Protein AF-A0A1Q7PB09-F1 (afdb_monomer)

Structure (mmCIF, N/CA/C/O backbone):
data_AF-A0A1Q7PB09-F1
#
_entry.id   AF-A0A1Q7PB09-F1
#
loop_
_atom_site.group_PDB
_atom_site.id
_atom_site.type_symbol
_atom_site.label_atom_id
_atom_site.label_alt_id
_atom_site.label_comp_id
_atom_site.label_asym_id
_atom_site.label_entity_id
_atom_site.label_seq_id
_atom_site.pdbx_PDB_ins_code
_atom_site.Cartn_x
_atom_site.Cartn_y
_atom_site.Cartn_z
_atom_site.occupancy
_atom_site.B_iso_or_equiv
_atom_site.auth_seq_id
_atom_site.auth_comp_id
_atom_site.auth_asym_id
_atom_site.auth_atom_id
_atom_site.pdbx_PDB_model_num
ATOM 1 N N . MET A 1 1 ? 16.599 0.488 80.719 1.00 37.22 1 MET A N 1
ATOM 2 C CA . MET A 1 1 ? 15.623 -0.363 81.438 1.00 37.22 1 MET A CA 1
ATOM 3 C C . MET A 1 1 ? 14.226 0.066 81.000 1.00 37.22 1 MET A C 1
ATOM 5 O O . MET A 1 1 ? 14.005 1.255 80.828 1.00 37.22 1 MET A O 1
ATOM 9 N N . ARG A 1 2 ? 13.367 -0.898 80.653 1.00 41.41 2 ARG A N 1
ATOM 10 C CA . ARG A 1 2 ? 12.141 -0.745 79.845 1.00 41.41 2 ARG A CA 1
ATOM 11 C C . ARG A 1 2 ? 11.043 0.036 80.578 1.00 41.41 2 ARG A C 1
ATOM 13 O O . ARG A 1 2 ? 10.664 -0.373 81.668 1.00 41.41 2 ARG A O 1
ATOM 20 N N . VAL A 1 3 ? 10.459 1.046 79.933 1.00 44.16 3 VAL A N 1
ATOM 21 C CA . VAL A 1 3 ? 9.173 1.624 80.354 1.00 44.16 3 VAL A CA 1
ATOM 22 C C . VAL A 1 3 ? 8.111 1.169 79.359 1.00 44.16 3 VAL A C 1
ATOM 24 O O . VAL A 1 3 ? 8.162 1.496 78.177 1.00 44.16 3 VAL A O 1
ATOM 27 N N . ARG A 1 4 ? 7.195 0.331 79.844 1.00 51.12 4 ARG A N 1
ATOM 28 C CA . ARG A 1 4 ? 5.994 -0.119 79.142 1.00 51.12 4 ARG A CA 1
ATOM 29 C C . ARG A 1 4 ? 4.826 0.671 79.719 1.00 51.12 4 ARG A C 1
ATOM 31 O O . ARG A 1 4 ? 4.541 0.511 80.898 1.00 51.12 4 ARG A O 1
ATOM 38 N N . PHE A 1 5 ? 4.141 1.455 78.897 1.00 47.88 5 PHE A N 1
ATOM 39 C CA . PHE A 1 5 ? 2.774 1.878 79.185 1.00 47.88 5 PHE A CA 1
ATOM 40 C C . PHE A 1 5 ? 1.912 1.534 77.976 1.00 47.88 5 PHE A C 1
ATOM 42 O O . PHE A 1 5 ? 2.098 2.057 76.881 1.00 47.88 5 PHE A O 1
ATOM 49 N N . GLN A 1 6 ? 1.040 0.553 78.190 1.00 49.06 6 GLN A N 1
ATOM 50 C CA . GLN A 1 6 ? -0.004 0.140 77.269 1.00 49.06 6 GLN A CA 1
ATOM 51 C C . GLN A 1 6 ? -1.181 1.108 77.405 1.00 49.06 6 GLN A C 1
ATOM 53 O O . GLN A 1 6 ? -1.657 1.328 78.516 1.00 49.06 6 GLN A O 1
ATOM 58 N N . ILE A 1 7 ? -1.677 1.629 76.283 1.00 56.50 7 ILE A N 1
ATOM 59 C CA . ILE A 1 7 ? -3.043 2.148 76.168 1.00 56.50 7 ILE A CA 1
ATOM 60 C C . ILE A 1 7 ? -3.692 1.420 74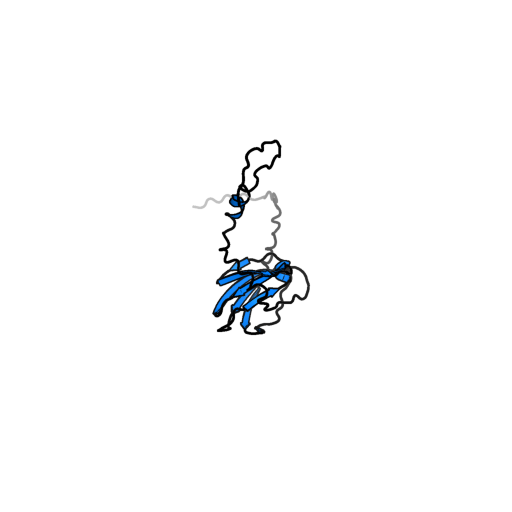.989 1.00 56.50 7 ILE A C 1
ATOM 62 O O . ILE A 1 7 ? -3.142 1.358 73.890 1.00 56.50 7 ILE A O 1
ATOM 66 N N . LEU A 1 8 ? -4.828 0.798 75.287 1.00 43.44 8 LEU A N 1
ATOM 67 C CA . LEU A 1 8 ? -5.655 -0.038 74.426 1.00 43.44 8 LEU A CA 1
ATOM 68 C C . LEU A 1 8 ? -6.755 0.812 73.761 1.00 43.44 8 LEU A C 1
ATOM 70 O O . LEU A 1 8 ? -7.472 1.498 74.479 1.00 43.44 8 LEU A O 1
ATOM 74 N N . ALA A 1 9 ? -6.913 0.626 72.438 1.00 46.38 9 ALA A N 1
ATOM 75 C CA . ALA A 1 9 ? -8.141 0.730 71.616 1.00 46.38 9 ALA A CA 1
ATOM 76 C C . ALA A 1 9 ? -8.791 2.138 71.450 1.00 46.38 9 ALA A C 1
ATOM 78 O O . ALA A 1 9 ? -8.772 2.944 72.363 1.00 46.38 9 ALA A O 1
ATOM 79 N N . VAL A 1 10 ? -9.373 2.572 70.321 1.00 48.81 10 VAL A N 1
ATOM 80 C CA . VAL A 1 10 ? -10.219 1.949 69.273 1.00 48.81 10 VAL A CA 1
ATOM 81 C C . VAL A 1 10 ? -10.115 2.804 67.974 1.00 48.81 10 VAL A C 1
ATOM 83 O O . VAL A 1 10 ? -9.876 4.008 68.074 1.00 48.81 10 VAL A O 1
ATOM 86 N N . PRO A 1 11 ? -10.287 2.230 66.762 1.00 49.75 11 PRO A N 1
ATOM 87 C CA . PRO A 1 11 ? -10.020 2.885 65.478 1.00 49.75 11 PRO A CA 1
ATOM 88 C C . PRO A 1 11 ? -11.238 3.644 64.923 1.00 49.75 11 PRO A C 1
ATOM 90 O O . PRO A 1 11 ? -12.352 3.126 64.938 1.00 49.75 11 PRO A O 1
ATOM 93 N N . VAL A 1 12 ? -1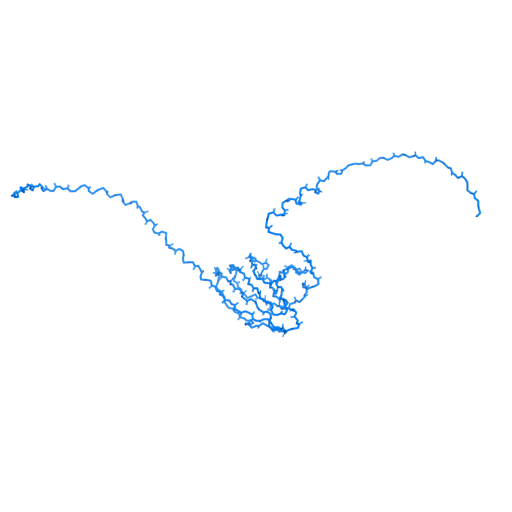1.029 4.830 64.339 1.00 47.59 12 VAL A N 1
ATOM 94 C CA . VAL A 1 12 ? -12.027 5.465 63.459 1.00 47.59 12 VAL A CA 1
ATOM 95 C C . VAL A 1 12 ? -11.625 5.195 62.016 1.00 47.59 12 VAL A C 1
ATOM 97 O O . VAL A 1 12 ? -10.783 5.868 61.427 1.00 47.59 12 VAL A O 1
ATOM 100 N N . ILE A 1 13 ? -12.233 4.144 61.475 1.00 51.84 13 ILE A N 1
ATOM 101 C CA . ILE A 1 13 ? -12.275 3.823 60.054 1.00 51.84 13 ILE A CA 1
ATOM 102 C C . ILE A 1 13 ? -13.132 4.902 59.381 1.00 51.84 13 ILE A C 1
ATOM 104 O O . ILE A 1 13 ? -14.356 4.862 59.460 1.00 51.84 13 ILE A O 1
ATOM 108 N N . ALA A 1 14 ? -12.498 5.866 58.717 1.00 49.62 14 ALA A N 1
ATOM 109 C CA . ALA A 1 14 ? -13.155 6.692 57.711 1.00 49.62 14 ALA A CA 1
ATOM 110 C C . ALA A 1 14 ? -12.729 6.168 56.339 1.00 49.62 14 ALA A C 1
ATOM 112 O O . ALA A 1 14 ? -11.678 6.515 55.801 1.00 49.62 14 ALA A O 1
ATOM 113 N N . ALA A 1 15 ? -13.548 5.253 55.825 1.00 48.38 15 ALA A N 1
ATOM 114 C CA . ALA A 1 15 ? -13.467 4.706 54.487 1.00 48.38 15 ALA A CA 1
ATOM 115 C C . ALA A 1 15 ? -13.614 5.826 53.445 1.00 48.38 15 ALA A C 1
ATOM 117 O O . ALA A 1 15 ? -14.713 6.158 53.014 1.00 48.38 15 ALA A O 1
ATOM 118 N N . LEU A 1 16 ? -12.490 6.381 53.002 1.00 46.47 16 LEU A N 1
ATOM 119 C CA . LEU A 1 16 ? -12.391 7.081 51.725 1.00 46.47 16 LEU A CA 1
ATOM 120 C C . LEU A 1 16 ? -12.062 6.043 50.651 1.00 46.47 16 LEU A C 1
ATOM 122 O O . LEU A 1 16 ? -10.973 6.006 50.084 1.00 46.47 16 LEU A O 1
ATOM 126 N N . LEU A 1 17 ? -13.043 5.174 50.396 1.00 46.06 17 LEU A N 1
ATOM 127 C CA . LEU A 1 17 ? -13.138 4.371 49.181 1.00 46.06 17 LEU A CA 1
ATOM 128 C C . LEU A 1 17 ? -13.492 5.315 48.025 1.00 46.06 17 LEU A C 1
ATOM 130 O O . LEU A 1 17 ? -14.588 5.276 47.471 1.00 46.06 17 LEU A O 1
ATOM 134 N N . PHE A 1 18 ? -12.567 6.210 47.682 1.00 55.22 18 PHE A N 1
ATOM 135 C CA . PHE A 1 18 ? -12.597 6.852 46.381 1.00 55.22 18 PHE A CA 1
ATOM 136 C C . PHE A 1 18 ? -12.324 5.759 45.360 1.00 55.22 18 PHE A C 1
ATOM 138 O O . PHE A 1 18 ? -11.248 5.161 45.345 1.00 55.22 18 PHE A O 1
ATOM 145 N N . GLY A 1 19 ? -13.355 5.460 44.572 1.00 49.28 19 GLY A N 1
ATOM 146 C CA . GLY A 1 19 ? -13.334 4.469 43.516 1.00 49.28 19 GLY A CA 1
ATOM 147 C C . GLY A 1 19 ? -12.131 4.678 42.612 1.00 49.28 19 GLY A C 1
ATOM 148 O O . GLY A 1 19 ? -12.145 5.517 41.714 1.00 49.28 19 GLY A O 1
ATOM 149 N N . VAL A 1 20 ? -11.110 3.855 42.822 1.00 52.47 20 VAL A N 1
ATOM 150 C CA . VAL A 1 20 ? -10.156 3.508 41.782 1.00 52.47 20 VAL A CA 1
ATOM 151 C C . VAL A 1 20 ? -10.953 2.643 40.817 1.00 52.47 20 VAL A C 1
ATOM 153 O O . VAL A 1 20 ? -10.954 1.417 40.897 1.00 52.47 20 VAL A O 1
ATOM 156 N N . GLY A 1 21 ? -11.723 3.294 39.944 1.00 51.75 21 GLY 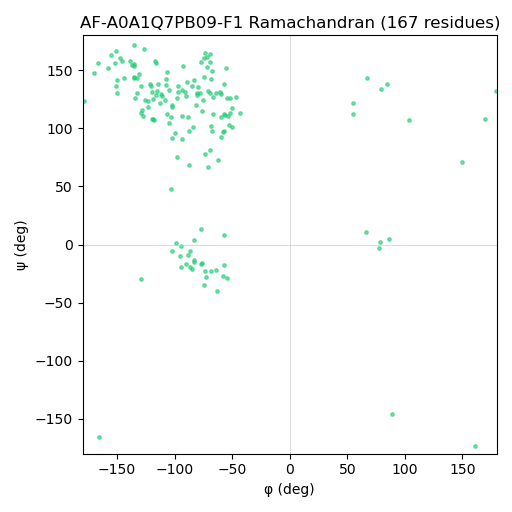A N 1
ATOM 157 C CA . GLY A 1 21 ? -12.135 2.674 38.703 1.00 51.75 21 GLY A CA 1
ATOM 158 C C . GLY A 1 21 ? -10.840 2.299 38.010 1.00 51.75 21 GLY A C 1
ATOM 159 O O . GLY A 1 21 ? -10.171 3.162 37.447 1.00 51.75 21 GLY A O 1
ATOM 160 N N . ALA A 1 22 ? -10.435 1.037 38.145 1.00 57.25 22 ALA A N 1
ATOM 161 C CA . ALA A 1 22 ? -9.390 0.467 37.330 1.00 57.25 22 ALA A CA 1
ATOM 162 C C . ALA A 1 22 ? -9.879 0.631 35.893 1.00 57.25 22 ALA A C 1
ATOM 164 O O . ALA A 1 22 ? -10.712 -0.140 35.417 1.00 57.25 22 ALA A O 1
ATOM 165 N N . ALA A 1 23 ? -9.421 1.696 35.232 1.00 60.03 23 ALA A N 1
ATOM 166 C CA . ALA A 1 23 ? -9.440 1.775 33.793 1.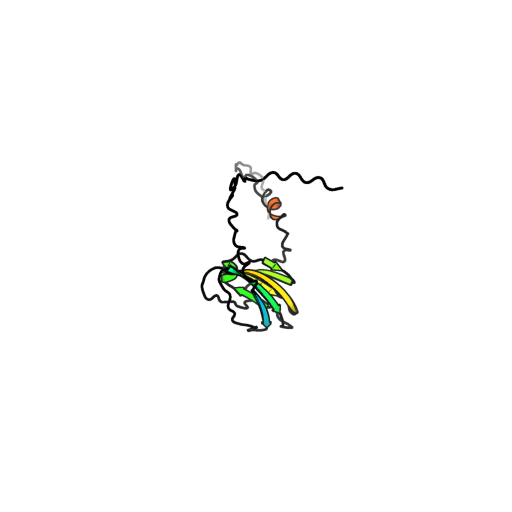00 60.03 23 ALA A CA 1
ATOM 167 C C . ALA A 1 23 ? -8.735 0.499 33.351 1.00 60.03 23 ALA A C 1
ATOM 169 O O . ALA A 1 23 ? -7.526 0.348 33.534 1.00 60.03 23 ALA A O 1
ATOM 170 N N . SER A 1 24 ? -9.529 -0.477 32.909 1.00 58.78 24 SER A N 1
ATOM 171 C CA . SER A 1 24 ? -8.991 -1.698 32.338 1.00 58.78 24 SER A CA 1
ATOM 172 C C . SER A 1 24 ? -8.016 -1.238 31.263 1.00 58.78 24 SER A C 1
ATOM 174 O O . SER A 1 24 ? -8.415 -0.393 30.453 1.00 58.78 24 SER A O 1
ATOM 176 N N . PRO A 1 25 ? -6.745 -1.680 31.275 1.00 54.34 25 PRO A N 1
ATOM 177 C CA . PRO A 1 25 ? -5.831 -1.303 30.217 1.00 54.34 25 PRO A CA 1
ATOM 178 C C . PRO A 1 25 ? -6.494 -1.761 28.926 1.00 54.34 25 PRO A C 1
ATOM 180 O O . PRO A 1 25 ? -6.706 -2.958 28.729 1.00 54.34 25 PRO A O 1
ATOM 183 N N . ALA A 1 26 ? -6.912 -0.799 28.099 1.00 62.50 26 ALA A N 1
ATOM 184 C CA . ALA A 1 26 ? -7.396 -1.090 26.768 1.00 62.50 26 ALA A CA 1
ATOM 185 C C . ALA A 1 26 ? -6.300 -1.937 26.132 1.00 62.50 26 ALA A C 1
ATOM 187 O O . ALA A 1 26 ? -5.165 -1.473 26.000 1.00 62.50 26 ALA A O 1
ATOM 188 N N . THR A 1 27 ? -6.598 -3.208 25.863 1.00 55.72 27 THR A N 1
ATOM 189 C CA . THR A 1 27 ? -5.653 -4.107 25.214 1.00 55.72 27 THR A CA 1
ATOM 190 C C . THR A 1 27 ? -5.218 -3.398 23.945 1.00 55.72 27 THR A C 1
ATOM 192 O O . THR A 1 27 ? -6.043 -3.167 23.060 1.00 55.72 27 THR A O 1
ATOM 195 N N . ALA A 1 28 ? -3.959 -2.963 23.897 1.00 57.28 28 ALA A N 1
ATOM 196 C CA . ALA A 1 28 ? -3.414 -2.337 22.709 1.00 57.28 28 ALA A CA 1
ATOM 197 C C . ALA A 1 28 ? -3.610 -3.345 21.575 1.00 57.28 28 ALA A C 1
ATOM 199 O O . ALA A 1 28 ? -3.055 -4.447 21.631 1.00 57.28 28 ALA A O 1
ATOM 200 N N . LYS A 1 29 ? -4.491 -3.019 20.618 1.00 68.44 29 LYS A N 1
ATOM 201 C CA . LYS A 1 29 ? -4.807 -3.923 19.511 1.00 68.44 29 LYS A CA 1
ATOM 202 C C . LYS A 1 29 ? -3.500 -4.299 18.821 1.00 68.44 29 LYS A C 1
ATOM 204 O O . LYS A 1 29 ? -2.684 -3.436 18.499 1.00 68.44 29 LYS A O 1
ATOM 209 N N . THR A 1 30 ? -3.273 -5.603 18.703 1.00 76.56 30 THR A N 1
ATOM 210 C CA . THR A 1 30 ? -1.992 -6.174 18.293 1.00 76.56 30 THR A CA 1
ATOM 211 C C . THR A 1 30 ? -1.615 -5.682 16.901 1.00 76.56 30 THR A C 1
ATOM 213 O O . THR A 1 30 ? -2.422 -5.754 15.976 1.00 76.56 30 THR A O 1
ATOM 216 N N . ALA A 1 31 ? -0.378 -5.206 16.740 1.00 87.75 31 ALA A N 1
ATOM 217 C CA . ALA A 1 31 ? 0.142 -4.869 15.424 1.00 87.75 31 ALA A CA 1
ATOM 218 C C . ALA A 1 31 ? 0.297 -6.145 14.576 1.00 87.75 31 ALA A C 1
ATOM 220 O O . ALA A 1 31 ? 0.927 -7.115 15.003 1.00 87.75 31 ALA A O 1
ATOM 221 N N . ARG A 1 32 ? -0.282 -6.155 13.376 1.00 94.38 32 ARG A N 1
ATOM 222 C CA . ARG A 1 32 ? -0.201 -7.245 12.399 1.00 94.38 32 ARG A CA 1
ATOM 223 C C . ARG A 1 32 ? 0.760 -6.836 11.292 1.00 94.38 32 ARG A C 1
ATOM 225 O O . ARG A 1 32 ? 0.410 -6.023 10.442 1.00 94.38 32 ARG A O 1
ATOM 232 N N . VAL A 1 33 ? 1.964 -7.398 11.313 1.00 96.94 33 V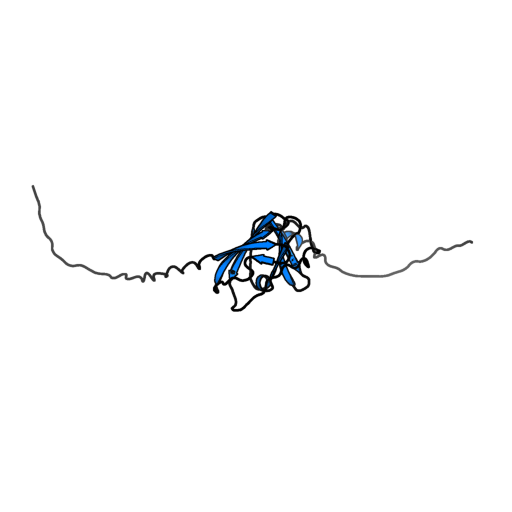AL A N 1
ATOM 233 C CA . VAL A 1 33 ? 2.969 -7.185 10.264 1.00 96.94 33 VAL A CA 1
ATOM 234 C C . VAL A 1 33 ? 2.794 -8.248 9.183 1.00 96.94 33 VAL A C 1
ATOM 236 O O . VAL A 1 33 ? 2.732 -9.437 9.494 1.00 96.94 33 VAL A O 1
ATOM 239 N N . ILE A 1 34 ? 2.678 -7.823 7.927 1.00 96.38 34 ILE A N 1
ATOM 240 C CA . ILE A 1 34 ? 2.455 -8.699 6.774 1.00 96.38 34 ILE A CA 1
ATOM 241 C C . ILE A 1 34 ? 3.491 -8.364 5.707 1.00 96.38 34 ILE A C 1
ATOM 243 O O . ILE A 1 34 ? 3.469 -7.283 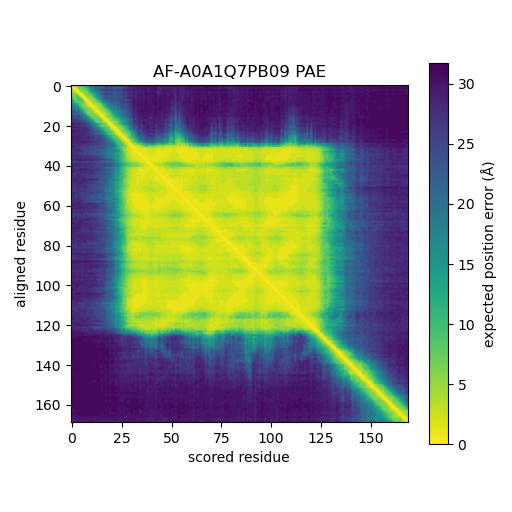5.123 1.00 96.38 34 ILE A O 1
ATOM 247 N N . ASN A 1 35 ? 4.386 -9.305 5.439 1.00 98.12 35 ASN A N 1
ATOM 248 C CA . ASN A 1 35 ? 5.404 -9.189 4.404 1.00 98.12 35 ASN A CA 1
ATOM 249 C C . ASN A 1 35 ? 4.792 -9.528 3.047 1.00 98.12 35 ASN A C 1
ATOM 251 O O . ASN A 1 35 ? 4.303 -10.639 2.865 1.00 98.12 35 ASN A O 1
ATOM 255 N N . ILE A 1 36 ? 4.825 -8.580 2.111 1.00 97.38 36 ILE A N 1
ATOM 256 C CA . ILE A 1 36 ? 4.297 -8.733 0.757 1.00 97.38 36 ILE A CA 1
ATOM 257 C C . ILE A 1 36 ? 5.436 -8.557 -0.244 1.00 97.38 36 ILE A C 1
ATOM 259 O O . ILE A 1 36 ? 5.902 -7.445 -0.501 1.00 97.38 36 ILE A O 1
ATOM 263 N N . ALA A 1 37 ? 5.845 -9.661 -0.858 1.00 97.19 37 ALA A N 1
ATOM 264 C CA . ALA A 1 37 ? 6.725 -9.649 -2.012 1.00 97.19 37 ALA A CA 1
ATOM 265 C C . ALA A 1 37 ? 5.915 -9.341 -3.279 1.00 97.19 37 ALA A C 1
ATOM 267 O O . ALA A 1 37 ? 4.906 -9.986 -3.574 1.00 97.19 37 ALA A O 1
ATOM 268 N N . MET A 1 38 ? 6.372 -8.355 -4.043 1.00 95.31 38 MET A N 1
ATOM 269 C CA . MET A 1 38 ? 5.790 -7.941 -5.313 1.00 95.31 38 MET A CA 1
ATOM 270 C C . MET A 1 38 ? 6.717 -8.366 -6.445 1.00 95.31 38 MET A C 1
ATOM 272 O O . MET A 1 38 ? 7.896 -8.015 -6.472 1.00 95.31 38 MET A O 1
ATOM 276 N N . SER A 1 39 ? 6.171 -9.116 -7.390 1.00 91.44 39 SER A N 1
ATOM 277 C CA . SER A 1 39 ? 6.869 -9.560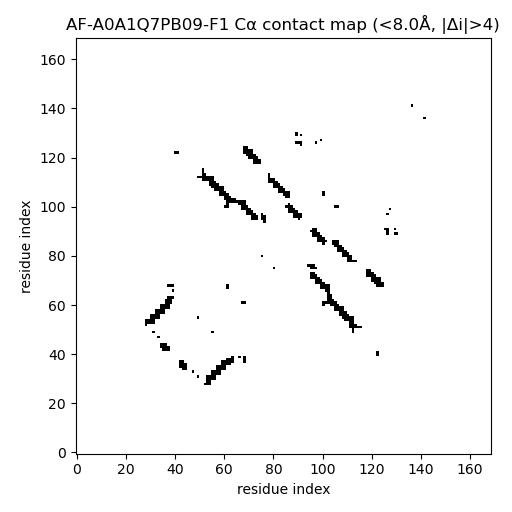 -8.593 1.00 91.44 39 SER A CA 1
ATOM 278 C C . SER A 1 39 ? 5.963 -9.377 -9.803 1.00 91.44 39 SER A C 1
ATOM 280 O O . SER A 1 39 ? 4.775 -9.071 -9.670 1.00 91.44 39 SER A O 1
ATOM 282 N N . SER A 1 40 ? 6.506 -9.580 -11.002 1.00 84.81 40 SER A N 1
ATOM 283 C CA . SER A 1 40 ? 5.702 -9.553 -12.221 1.00 84.81 40 SER A CA 1
ATOM 284 C C . SER A 1 40 ? 4.462 -10.437 -12.111 1.00 84.81 40 SER A C 1
ATOM 286 O O . SER A 1 40 ? 4.568 -11.654 -11.982 1.00 84.81 40 SER A O 1
ATOM 288 N N . TYR A 1 41 ? 3.297 -9.789 -12.201 1.00 81.38 41 TYR A N 1
ATOM 289 C CA . TYR A 1 41 ? 1.968 -10.406 -12.208 1.00 81.38 41 TYR A CA 1
ATOM 290 C C . TYR A 1 41 ? 1.544 -11.100 -10.901 1.00 81.38 41 TYR A C 1
ATOM 292 O O . TYR A 1 41 ? 0.526 -11.791 -10.899 1.00 81.38 41 TYR A O 1
ATOM 300 N N . LYS A 1 42 ? 2.276 -10.932 -9.787 1.00 88.50 42 LYS A N 1
ATOM 301 C CA . LYS A 1 42 ? 1.999 -11.667 -8.541 1.00 88.50 42 LYS A CA 1
ATOM 302 C C . LYS A 1 42 ? 2.379 -10.892 -7.277 1.00 88.50 42 LYS A C 1
ATOM 304 O O . LYS A 1 42 ? 3.448 -10.285 -7.205 1.00 88.50 42 LYS A O 1
ATOM 309 N N . PHE A 1 43 ? 1.538 -11.037 -6.253 1.00 93.44 43 PHE A N 1
ATOM 310 C CA . PHE A 1 43 ? 1.854 -10.735 -4.856 1.00 93.44 43 PHE A CA 1
ATOM 311 C C . PHE A 1 43 ? 2.002 -12.026 -4.053 1.00 93.44 43 PHE A C 1
ATOM 313 O O . PHE A 1 43 ? 1.236 -12.968 -4.259 1.00 93.44 43 PHE A O 1
ATOM 320 N N . GLU A 1 44 ? 2.948 -12.056 -3.120 1.00 95.06 44 GLU A N 1
ATOM 321 C CA . GLU A 1 44 ? 3.077 -13.125 -2.131 1.00 95.06 44 GLU A CA 1
ATOM 322 C C . GLU A 1 44 ? 3.166 -12.544 -0.715 1.00 95.06 44 GLU A C 1
ATOM 324 O O . GLU A 1 44 ? 4.142 -11.857 -0.421 1.00 95.06 44 GLU A O 1
ATOM 329 N N . PRO A 1 45 ? 2.180 -12.816 0.160 1.00 95.31 45 PRO A N 1
ATOM 330 C CA . PRO A 1 45 ? 0.942 -13.542 -0.124 1.00 95.31 45 PRO A CA 1
ATOM 331 C C . PRO A 1 45 ? -0.006 -12.733 -1.030 1.00 95.31 45 PRO A C 1
ATOM 333 O O . PRO A 1 45 ? 0.037 -11.504 -1.069 1.00 95.31 45 PRO A O 1
ATOM 336 N N . ASN A 1 46 ? -0.902 -13.426 -1.735 1.00 89.81 46 ASN A N 1
ATOM 337 C CA . ASN A 1 46 ? -1.999 -12.812 -2.498 1.00 89.81 46 ASN A CA 1
ATOM 338 C C . ASN A 1 46 ? -3.317 -12.733 -1.702 1.00 89.81 46 ASN A C 1
ATOM 340 O O . ASN A 1 46 ? -4.310 -12.220 -2.210 1.00 89.81 46 ASN A O 1
ATOM 344 N N . LEU A 1 47 ? -3.325 -13.236 -0.464 1.00 90.69 47 LEU A N 1
ATOM 345 C CA . LEU A 1 47 ? -4.442 -13.189 0.474 1.00 90.69 47 LEU A CA 1
ATOM 346 C C . LEU A 1 47 ? -3.904 -13.175 1.907 1.00 90.69 47 LEU A C 1
ATOM 348 O O . LEU A 1 47 ? -3.019 -13.954 2.256 1.00 90.69 47 LEU A O 1
ATOM 352 N N . PHE A 1 48 ? -4.469 -12.322 2.752 1.00 93.62 48 PHE A N 1
ATOM 353 C CA . PHE A 1 48 ? -4.192 -12.297 4.184 1.00 93.62 48 PHE A CA 1
ATOM 354 C C . PHE A 1 48 ? -5.442 -11.865 4.952 1.00 93.62 48 PHE A C 1
ATOM 356 O O . PHE A 1 48 ? -6.351 -11.256 4.388 1.00 93.62 48 PHE A O 1
ATOM 363 N N . PHE A 1 49 ? -5.476 -12.174 6.248 1.00 92.75 49 PHE A N 1
ATOM 364 C CA . PHE A 1 49 ? -6.602 -11.872 7.129 1.00 92.75 49 PHE A CA 1
ATOM 365 C C . PHE A 1 49 ? -6.154 -10.979 8.285 1.00 92.75 49 PHE A C 1
ATOM 367 O O . PHE A 1 49 ? -5.117 -11.220 8.910 1.00 92.75 49 PHE A O 1
ATOM 374 N N . VAL A 1 50 ? -6.966 -9.967 8.576 1.00 92.44 50 VAL A N 1
ATOM 375 C CA . VAL A 1 50 ? -6.804 -9.039 9.701 1.00 92.44 50 VAL A CA 1
ATOM 376 C C . VAL A 1 50 ? -8.155 -8.850 10.381 1.00 92.44 50 VAL A C 1
ATOM 378 O O . VAL A 1 50 ? -9.195 -9.012 9.738 1.00 92.44 50 VAL A O 1
ATOM 381 N N . ASN A 1 51 ? -8.152 -8.524 11.670 1.00 91.88 51 ASN A N 1
ATOM 382 C CA . ASN A 1 51 ? -9.375 -8.207 12.394 1.00 91.88 51 ASN A CA 1
ATOM 383 C C . ASN A 1 51 ? -9.637 -6.705 12.363 1.00 91.88 51 ASN A C 1
ATOM 385 O O . ASN A 1 51 ? -8.722 -5.886 12.285 1.00 91.88 51 ASN A O 1
ATOM 389 N N . GLU A 1 52 ? -10.907 -6.330 12.474 1.00 91.94 52 GLU A N 1
ATOM 390 C CA . GLU A 1 52 ? -11.280 -4.926 12.568 1.00 91.94 52 GLU A CA 1
ATOM 391 C C . GLU A 1 52 ? -10.635 -4.253 13.796 1.00 91.94 52 GLU A C 1
ATOM 393 O O . GLU A 1 52 ? -10.709 -4.710 14.941 1.00 91.94 52 GLU A O 1
ATOM 398 N N . GLY A 1 53 ? -10.006 -3.115 13.532 1.00 91.94 53 GLY A N 1
ATOM 399 C CA . GLY A 1 53 ? -9.214 -2.278 14.420 1.00 91.94 53 GLY A CA 1
ATOM 400 C C . GLY A 1 53 ? -7.791 -2.756 14.694 1.00 91.94 53 GLY A C 1
ATOM 401 O O . GLY A 1 53 ? -7.109 -2.091 15.469 1.00 91.94 53 GLY A O 1
ATOM 402 N N . ASP A 1 54 ? -7.330 -3.858 14.100 1.00 93.25 54 ASP A N 1
ATOM 403 C CA . ASP A 1 54 ? -5.905 -4.196 14.141 1.00 93.25 54 ASP A CA 1
ATOM 404 C C . ASP A 1 54 ? -5.086 -3.042 13.548 1.00 93.25 54 ASP A C 1
ATOM 406 O O . ASP A 1 54 ? -5.450 -2.479 12.512 1.00 93.25 54 ASP A O 1
ATOM 410 N N . THR A 1 55 ? -3.957 -2.705 14.170 1.00 95.69 55 THR A N 1
ATOM 411 C CA . THR A 1 55 ? -2.943 -1.889 13.495 1.00 95.69 55 THR A CA 1
ATOM 412 C C . THR A 1 55 ? -2.221 -2.797 12.511 1.00 95.69 55 THR A C 1
ATOM 414 O O . THR A 1 55 ? -1.556 -3.743 12.918 1.00 95.69 55 THR A O 1
ATOM 417 N N . VAL A 1 56 ? -2.348 -2.542 11.218 1.00 96.19 56 VAL A N 1
ATOM 418 C CA . VAL A 1 56 ? -1.760 -3.357 10.156 1.00 96.19 56 VAL A CA 1
ATOM 419 C C . VAL A 1 56 ? -0.551 -2.639 9.576 1.00 96.19 56 VAL A C 1
ATOM 421 O O . VAL A 1 56 ? -0.634 -1.457 9.248 1.00 96.19 56 VAL A O 1
ATOM 424 N N . VAL A 1 57 ? 0.553 -3.370 9.423 1.00 97.56 57 VAL A N 1
ATOM 425 C CA . VAL A 1 57 ? 1.778 -2.918 8.757 1.00 97.56 57 VAL A CA 1
ATOM 426 C C . VAL A 1 57 ? 2.048 -3.844 7.577 1.00 97.56 57 VAL A C 1
ATOM 428 O O . VAL A 1 57 ? 2.433 -4.998 7.760 1.00 97.56 57 VAL A O 1
ATOM 431 N N . LEU A 1 58 ? 1.842 -3.355 6.357 1.00 97.81 58 LEU A N 1
ATOM 432 C CA . LEU A 1 58 ? 2.200 -4.081 5.140 1.00 97.81 58 LEU A CA 1
ATOM 433 C C . LEU A 1 58 ? 3.641 -3.742 4.772 1.00 97.81 58 LEU A C 1
ATOM 435 O O . LEU A 1 58 ? 3.915 -2.620 4.352 1.00 97.81 58 LEU A O 1
ATOM 439 N N . GLN A 1 59 ? 4.549 -4.701 4.914 1.00 98.38 59 GLN A N 1
ATOM 440 C CA . GLN A 1 59 ? 5.940 -4.571 4.491 1.00 98.38 59 GLN A CA 1
ATOM 441 C C . GLN A 1 59 ? 6.055 -4.992 3.031 1.00 98.38 59 GLN A C 1
ATOM 443 O O . GLN A 1 59 ? 6.122 -6.179 2.719 1.00 98.38 59 GLN A O 1
ATOM 448 N N . LEU A 1 60 ? 6.042 -4.012 2.137 1.00 98.12 60 LEU A N 1
ATOM 449 C CA . LEU A 1 60 ? 6.137 -4.218 0.702 1.00 98.12 60 LEU A CA 1
ATOM 450 C C . LEU A 1 60 ? 7.601 -4.321 0.274 1.00 98.12 60 LEU A C 1
ATOM 452 O O . LEU A 1 60 ? 8.429 -3.493 0.657 1.00 98.12 60 LEU A O 1
ATOM 456 N N . GLU A 1 61 ? 7.902 -5.280 -0.594 1.00 98.06 61 GLU A N 1
ATOM 457 C CA . GLU A 1 61 ? 9.199 -5.406 -1.255 1.00 98.06 61 GLU A CA 1
ATOM 458 C C . GLU A 1 61 ? 9.004 -5.686 -2.740 1.00 98.06 61 GLU A C 1
ATOM 460 O O . GLU A 1 61 ? 8.325 -6.640 -3.114 1.00 98.06 61 GLU A O 1
ATOM 465 N N . ASN A 1 62 ? 9.619 -4.878 -3.603 1.00 97.00 62 ASN A N 1
ATOM 466 C CA . ASN A 1 62 ? 9.696 -5.204 -5.020 1.00 97.00 62 ASN A CA 1
ATOM 467 C C . ASN A 1 62 ? 10.887 -6.137 -5.277 1.00 97.00 62 ASN A C 1
ATOM 469 O O . ASN A 1 62 ? 12.029 -5.687 -5.371 1.00 97.00 62 ASN A O 1
ATOM 473 N N . ILE A 1 63 ? 10.604 -7.434 -5.419 1.00 96.81 63 ILE A N 1
ATOM 474 C CA . ILE A 1 63 ? 11.611 -8.464 -5.714 1.00 96.81 63 ILE A CA 1
ATOM 475 C C . ILE A 1 63 ? 11.882 -8.622 -7.220 1.00 96.81 63 ILE A C 1
ATOM 477 O O . ILE A 1 63 ? 12.761 -9.389 -7.620 1.00 96.81 63 ILE A O 1
ATOM 481 N N . ASP A 1 64 ? 11.131 -7.921 -8.073 1.00 93.69 64 ASP A N 1
ATOM 482 C CA . ASP A 1 64 ? 11.401 -7.860 -9.504 1.00 93.69 64 ASP A CA 1
ATOM 483 C C . ASP A 1 64 ? 12.663 -7.031 -9.766 1.00 93.69 64 ASP A C 1
ATOM 485 O O . ASP A 1 64 ? 12.828 -5.929 -9.246 1.00 93.69 64 ASP A O 1
ATOM 489 N N . LYS A 1 65 ? 13.571 -7.560 -10.590 1.00 94.69 65 LYS A N 1
ATOM 490 C CA . LYS A 1 65 ? 14.865 -6.922 -10.871 1.00 94.69 65 LYS A CA 1
ATOM 491 C C . LYS A 1 65 ? 14.791 -5.841 -11.946 1.00 94.69 65 LYS A C 1
ATOM 493 O O . LYS A 1 65 ? 15.770 -5.130 -12.144 1.00 94.69 65 LYS A O 1
ATOM 498 N N . GLN A 1 66 ? 13.689 -5.765 -12.689 1.00 92.44 66 GLN A N 1
ATOM 499 C CA . GLN A 1 66 ? 13.609 -4.951 -13.903 1.00 92.44 66 GLN A CA 1
ATOM 500 C C . GLN A 1 66 ? 12.403 -4.025 -13.931 1.00 92.44 66 GLN A C 1
ATOM 502 O O . GLN A 1 66 ? 12.469 -2.976 -14.567 1.00 92.44 66 GLN A O 1
ATOM 507 N N . ARG A 1 67 ? 11.293 -4.407 -13.293 1.00 90.50 67 ARG A N 1
ATOM 508 C CA . ARG A 1 67 ? 10.030 -3.679 -13.418 1.00 90.50 67 ARG A CA 1
ATOM 509 C C . ARG A 1 67 ? 9.592 -3.043 -12.101 1.00 90.50 67 ARG A C 1
ATOM 511 O O . ARG A 1 67 ? 9.667 -3.694 -11.058 1.00 90.50 67 ARG A O 1
ATOM 518 N N . PRO A 1 68 ? 9.091 -1.796 -12.133 1.00 92.44 68 PRO A N 1
ATOM 519 C CA . PRO A 1 68 ? 8.393 -1.243 -10.990 1.00 92.44 68 PRO A CA 1
ATOM 520 C C . PRO A 1 68 ? 7.069 -1.976 -10.777 1.00 92.44 68 PRO A C 1
ATOM 522 O O . PRO A 1 68 ? 6.416 -2.385 -11.738 1.00 92.44 68 PRO A O 1
ATOM 525 N N . HIS A 1 69 ? 6.644 -2.060 -9.520 1.00 92.81 69 HIS A N 1
ATOM 526 C CA . HIS A 1 69 ? 5.347 -2.615 -9.134 1.00 92.81 69 HIS A CA 1
ATOM 527 C C . HIS A 1 69 ? 4.634 -1.662 -8.185 1.00 92.81 69 HIS A C 1
ATOM 529 O O . HIS A 1 69 ? 5.269 -0.951 -7.405 1.00 92.81 69 HIS A O 1
ATOM 535 N N . ALA A 1 70 ? 3.309 -1.622 -8.278 1.00 91.94 70 ALA A N 1
ATOM 536 C CA . ALA A 1 70 ? 2.474 -0.775 -7.440 1.00 91.94 70 ALA A CA 1
ATOM 537 C C . ALA A 1 70 ? 1.480 -1.615 -6.644 1.00 91.94 70 ALA A C 1
ATOM 539 O O . ALA A 1 70 ? 0.862 -2.524 -7.183 1.00 91.94 70 ALA A O 1
ATOM 540 N N . PHE A 1 71 ? 1.284 -1.274 -5.379 1.00 93.50 71 PHE A N 1
ATOM 541 C CA . PHE A 1 71 ? 0.196 -1.786 -4.565 1.00 93.50 71 PHE A CA 1
ATOM 542 C C . PHE A 1 71 ? -0.975 -0.806 -4.654 1.00 93.50 71 PHE A C 1
ATOM 544 O O . PHE A 1 71 ? -0.881 0.318 -4.159 1.00 93.50 71 PHE A O 1
ATOM 551 N N . ASN A 1 72 ? -2.060 -1.216 -5.312 1.00 90.31 72 ASN A N 1
ATOM 552 C CA . ASN A 1 72 ? -3.288 -0.434 -5.462 1.00 90.31 72 ASN A CA 1
ATOM 553 C C . ASN A 1 72 ? -4.408 -1.172 -4.740 1.00 90.31 72 ASN A C 1
ATOM 555 O O . ASN A 1 72 ? -4.583 -2.368 -4.969 1.00 90.31 72 ASN A O 1
ATOM 559 N N . SER A 1 73 ? -5.191 -0.486 -3.914 1.00 89.44 73 SER A N 1
ATOM 560 C CA . SER A 1 73 ? -6.371 -1.094 -3.300 1.00 89.44 73 SER A CA 1
ATOM 561 C C . SER A 1 73 ? -7.445 -0.042 -3.041 1.00 89.44 73 SER A C 1
ATOM 563 O O . SER A 1 73 ? -7.143 0.961 -2.389 1.00 89.44 73 SER A O 1
ATOM 565 N N . PRO A 1 74 ? -8.706 -0.275 -3.457 1.00 87.62 74 PRO A N 1
ATOM 566 C CA . PRO A 1 74 ? -9.828 0.589 -3.088 1.00 87.62 74 PRO A CA 1
ATOM 567 C C . PRO A 1 74 ? -9.959 0.774 -1.573 1.00 87.62 74 PRO A C 1
ATOM 569 O O . PRO A 1 74 ? -10.398 1.820 -1.106 1.00 87.62 74 PRO A O 1
ATOM 572 N N . TYR A 1 75 ? -9.520 -0.217 -0.795 1.00 91.38 75 TYR A N 1
ATOM 573 C CA . TYR A 1 75 ? -9.522 -0.156 0.659 1.00 91.38 75 TYR A CA 1
ATOM 574 C C . TYR A 1 75 ? -8.626 0.954 1.217 1.00 91.38 75 TYR A C 1
ATOM 576 O O . TYR A 1 75 ? -9.027 1.674 2.127 1.00 91.38 75 TYR A O 1
ATOM 584 N N . LEU A 1 76 ? -7.441 1.168 0.636 1.00 89.31 76 LEU A N 1
ATOM 585 C CA . LEU A 1 76 ? -6.545 2.252 1.058 1.00 89.31 76 LEU A CA 1
ATOM 586 C C . LEU A 1 76 ? -7.155 3.642 0.808 1.00 89.31 76 LEU A C 1
ATOM 588 O O . LEU A 1 76 ? -6.776 4.612 1.463 1.00 89.31 76 LEU A O 1
ATOM 592 N N . SER A 1 77 ? -8.116 3.757 -0.112 1.00 87.81 77 SER A N 1
ATOM 593 C CA . SER A 1 77 ? -8.886 4.990 -0.307 1.00 87.81 77 SER A CA 1
ATOM 594 C C . SER A 1 77 ? -9.975 5.199 0.756 1.00 87.81 77 SER A C 1
ATOM 596 O O . SER A 1 77 ? -10.438 6.325 0.906 1.00 87.81 77 SER A O 1
ATOM 598 N N . GLN A 1 78 ? -10.351 4.162 1.513 1.00 90.38 78 GLN A N 1
ATOM 599 C CA . GLN A 1 78 ? -11.380 4.211 2.563 1.00 90.38 78 GLN A CA 1
ATOM 600 C C . GLN A 1 78 ? -10.811 4.464 3.965 1.00 90.38 78 GLN A C 1
ATOM 602 O O . GLN A 1 78 ? -11.546 4.901 4.846 1.00 90.38 78 GLN A O 1
ATOM 607 N N . VAL A 1 79 ? -9.515 4.215 4.175 1.00 91.81 79 VAL A N 1
ATOM 608 C CA . VAL A 1 79 ? -8.848 4.394 5.472 1.00 91.81 79 VAL A CA 1
ATOM 609 C C . VAL A 1 79 ? -7.749 5.451 5.415 1.00 91.81 79 VAL A C 1
ATOM 611 O O . VAL A 1 79 ? -7.168 5.746 4.366 1.00 91.81 79 VAL A O 1
ATOM 614 N N . ASN A 1 80 ? -7.422 6.006 6.580 1.00 93.31 80 ASN A N 1
ATOM 615 C CA . ASN A 1 80 ? -6.197 6.776 6.752 1.00 93.31 80 ASN A CA 1
ATOM 616 C C . ASN A 1 80 ? -5.016 5.811 6.895 1.00 93.31 80 ASN A C 1
ATOM 618 O O . ASN A 1 80 ? -5.061 4.888 7.709 1.00 93.31 80 ASN A O 1
ATOM 622 N N . PHE A 1 81 ? -3.957 6.042 6.123 1.00 95.19 81 PHE A N 1
ATOM 623 C CA . PHE A 1 81 ? -2.722 5.272 6.203 1.00 95.19 81 PHE A CA 1
ATOM 624 C C . PHE A 1 81 ? -1.504 6.184 6.091 1.00 95.19 81 PHE A C 1
ATOM 626 O O . PHE A 1 81 ? -1.580 7.281 5.533 1.00 95.19 81 PHE A O 1
ATOM 633 N N . THR A 1 82 ? -0.376 5.705 6.595 1.00 96.25 82 THR A N 1
ATOM 634 C CA . THR A 1 82 ? 0.941 6.318 6.421 1.00 96.25 82 THR A CA 1
ATOM 635 C C . THR A 1 82 ? 1.846 5.380 5.634 1.00 96.25 82 THR A C 1
ATOM 637 O O . THR A 1 82 ? 1.617 4.169 5.601 1.00 96.25 82 THR A O 1
ATOM 640 N N . VAL A 1 83 ? 2.863 5.939 4.974 1.00 97.06 83 VAL A N 1
ATOM 641 C CA . VAL A 1 83 ? 3.868 5.162 4.241 1.00 97.06 83 VAL A CA 1
ATOM 642 C C . VAL A 1 83 ? 5.263 5.599 4.666 1.00 97.06 83 VAL A C 1
ATOM 644 O O . VAL A 1 83 ? 5.525 6.796 4.790 1.00 97.06 83 VAL A O 1
ATOM 647 N N . SER A 1 84 ? 6.153 4.637 4.888 1.00 97.38 84 SER A N 1
ATOM 648 C CA . SER A 1 84 ? 7.569 4.860 5.190 1.00 97.38 84 SER A CA 1
ATOM 649 C C . SER A 1 84 ? 8.465 4.070 4.226 1.00 97.38 84 SER A C 1
ATOM 651 O O . SER A 1 84 ? 7.997 3.206 3.482 1.00 97.38 84 SER A O 1
ATOM 653 N N . GLY A 1 85 ? 9.766 4.366 4.222 1.00 96.88 85 GLY A N 1
ATOM 654 C CA . GLY A 1 85 ? 10.742 3.700 3.358 1.00 96.88 85 GLY A CA 1
ATOM 655 C C . GLY A 1 85 ? 10.896 4.374 1.995 1.00 96.88 85 GLY A C 1
ATOM 656 O O . GLY A 1 85 ? 10.837 5.597 1.882 1.00 96.88 85 GLY A O 1
ATOM 657 N N . GLN A 1 86 ? 11.151 3.576 0.962 1.00 96.50 86 GLN A N 1
ATOM 658 C CA . GLN A 1 86 ? 11.418 4.053 -0.394 1.00 96.50 86 GLN A CA 1
ATOM 659 C C . GLN A 1 86 ? 10.169 3.849 -1.241 1.00 96.50 86 GLN A C 1
ATOM 661 O O . GLN A 1 86 ? 9.843 2.709 -1.531 1.00 96.50 86 GLN A O 1
ATOM 666 N N . PHE A 1 87 ? 9.458 4.908 -1.629 1.00 94.75 87 PHE A N 1
ATOM 667 C CA . PHE A 1 87 ? 8.220 4.764 -2.398 1.00 94.75 87 PHE A CA 1
ATOM 668 C C . PHE A 1 87 ? 7.882 5.993 -3.243 1.00 94.75 87 PHE A C 1
ATOM 670 O O . PHE A 1 87 ? 8.351 7.102 -2.990 1.00 94.75 87 PHE A O 1
ATOM 677 N N . VAL A 1 88 ? 6.989 5.788 -4.213 1.00 92.25 88 VAL A N 1
ATOM 678 C CA . VAL A 1 88 ? 6.225 6.847 -4.882 1.00 92.25 88 VAL A CA 1
ATOM 679 C C . VAL A 1 88 ? 4.742 6.606 -4.627 1.00 92.25 88 VAL A C 1
ATOM 681 O O . VAL A 1 88 ? 4.231 5.530 -4.930 1.00 92.25 88 VAL A O 1
ATOM 684 N N . GLN A 1 89 ? 4.042 7.600 -4.086 1.00 90.00 89 GLN A N 1
ATOM 685 C CA . GLN A 1 89 ? 2.603 7.531 -3.828 1.00 90.00 89 GLN A CA 1
ATOM 686 C C . GLN A 1 89 ? 1.832 8.392 -4.829 1.00 90.00 89 GLN A C 1
ATOM 688 O O . GLN A 1 89 ? 2.320 9.435 -5.262 1.00 90.00 89 GLN A O 1
ATOM 693 N N . GLY A 1 90 ? 0.612 7.980 -5.162 1.00 86.88 90 GLY A N 1
ATOM 694 C CA . GLY A 1 90 ? -0.304 8.796 -5.949 1.00 86.88 90 GLY A CA 1
ATOM 695 C C . GLY A 1 90 ? -1.735 8.275 -5.909 1.00 86.88 90 GLY A C 1
ATOM 696 O O . GLY A 1 90 ? -2.095 7.450 -5.063 1.00 86.88 90 GLY A O 1
ATOM 697 N N . VAL A 1 91 ? -2.547 8.787 -6.830 1.00 87.25 91 VAL A N 1
ATOM 698 C CA . VAL A 1 91 ? -3.960 8.435 -6.993 1.00 87.25 91 VAL A CA 1
ATOM 699 C C . VAL A 1 91 ? -4.220 8.177 -8.477 1.00 87.25 91 VAL A C 1
ATOM 701 O O . VAL A 1 91 ? -3.799 8.966 -9.321 1.00 87.25 91 VAL A O 1
ATOM 704 N N . THR A 1 92 ? -4.861 7.060 -8.805 1.00 83.12 92 THR A N 1
ATOM 705 C CA . THR A 1 92 ? -5.296 6.723 -10.170 1.00 83.12 92 THR A CA 1
ATOM 706 C C . THR A 1 92 ? -6.508 7.570 -10.593 1.00 83.12 92 THR A C 1
ATOM 708 O O . THR A 1 92 ? -7.167 8.168 -9.740 1.00 83.12 92 THR A O 1
ATOM 711 N N . PRO A 1 93 ? -6.860 7.627 -11.895 1.00 83.25 93 PRO A N 1
ATOM 712 C CA . PRO A 1 93 ? -8.005 8.415 -12.375 1.00 83.25 93 PRO A CA 1
ATOM 713 C C . PRO A 1 93 ? -9.355 8.047 -11.744 1.00 83.25 93 PRO A C 1
ATOM 715 O O . PRO A 1 93 ? -10.235 8.895 -11.642 1.00 83.25 93 PRO A O 1
ATOM 718 N N . ASP A 1 94 ? -9.512 6.798 -11.305 1.00 83.38 94 ASP A N 1
ATOM 719 C CA . ASP A 1 94 ? -10.704 6.305 -10.605 1.00 83.38 94 ASP A CA 1
ATOM 720 C C . ASP A 1 94 ? -10.703 6.609 -9.090 1.00 83.38 94 ASP A C 1
ATOM 722 O O . ASP A 1 94 ? -11.615 6.200 -8.375 1.00 83.38 94 ASP A O 1
ATOM 726 N N . GLY A 1 95 ? -9.695 7.328 -8.583 1.00 84.38 95 GLY A N 1
ATOM 727 C CA . GLY A 1 95 ? -9.578 7.699 -7.171 1.00 84.38 95 GLY A CA 1
ATOM 728 C C . GLY A 1 95 ? -8.890 6.654 -6.283 1.00 84.38 95 GLY A C 1
ATOM 729 O O . GLY A 1 95 ? -8.805 6.844 -5.063 1.00 84.38 95 GLY A O 1
ATOM 730 N N . THR A 1 96 ? -8.376 5.558 -6.847 1.00 86.81 96 THR A N 1
ATOM 731 C CA . THR A 1 96 ? -7.661 4.533 -6.073 1.00 86.81 96 THR A CA 1
ATOM 732 C C . THR A 1 96 ? -6.258 5.010 -5.688 1.00 86.81 96 THR A C 1
ATOM 734 O O . THR A 1 96 ? -5.440 5.394 -6.524 1.00 86.81 96 THR A O 1
ATOM 737 N N . LYS A 1 97 ? -5.942 4.993 -4.390 1.00 89.44 97 LYS A N 1
ATOM 738 C CA . LYS A 1 97 ? -4.591 5.311 -3.909 1.00 89.44 97 LYS A CA 1
ATOM 739 C C . LYS A 1 97 ? -3.632 4.156 -4.196 1.00 89.44 97 LYS A C 1
ATOM 741 O O . LYS A 1 97 ? -4.002 2.986 -4.067 1.00 89.44 97 LYS A O 1
ATOM 746 N N . TYR A 1 98 ? -2.383 4.492 -4.516 1.00 90.50 98 TYR A N 1
ATOM 747 C CA . TYR A 1 98 ? -1.343 3.501 -4.779 1.00 90.50 98 TYR A CA 1
ATOM 748 C C . TYR A 1 98 ? 0.000 3.844 -4.142 1.00 90.50 98 TYR A C 1
ATOM 750 O O . TYR A 1 98 ? 0.330 5.015 -3.946 1.00 90.50 98 TYR A O 1
ATOM 758 N N . VAL A 1 99 ? 0.794 2.804 -3.878 1.00 93.69 99 VAL A N 1
ATOM 759 C CA . VAL A 1 99 ? 2.200 2.893 -3.458 1.00 93.69 99 VAL A CA 1
ATOM 760 C C . VAL A 1 99 ? 3.048 2.100 -4.443 1.00 93.69 99 VAL A C 1
ATOM 762 O O . VAL A 1 99 ? 2.853 0.900 -4.605 1.00 93.69 99 VAL A O 1
ATOM 765 N N . ARG A 1 100 ? 3.970 2.770 -5.132 1.00 94.25 100 ARG A N 1
ATOM 766 C CA . ARG A 1 100 ? 4.836 2.198 -6.169 1.00 94.25 100 ARG A CA 1
ATOM 767 C C . ARG A 1 100 ? 6.270 2.068 -5.672 1.00 94.25 100 ARG A C 1
ATOM 769 O O . ARG A 1 100 ? 6.800 3.007 -5.081 1.00 94.25 100 ARG A O 1
ATOM 776 N N . LEU A 1 101 ? 6.883 0.929 -5.982 1.00 94.81 101 LEU A N 1
ATOM 777 C CA . LEU A 1 101 ? 8.272 0.592 -5.685 1.00 94.81 101 LEU A CA 1
ATOM 778 C C . LEU A 1 101 ? 9.043 0.328 -6.981 1.00 94.81 101 LEU A C 1
ATOM 780 O O . LEU A 1 101 ? 8.598 -0.452 -7.827 1.00 94.81 101 LEU A O 1
ATOM 784 N N . GLU A 1 102 ? 10.212 0.947 -7.119 1.00 95.00 102 GLU A N 1
ATOM 785 C CA . GLU A 1 102 ? 11.216 0.566 -8.119 1.00 95.00 102 GLU A CA 1
ATOM 786 C C . GLU A 1 102 ? 11.839 -0.801 -7.778 1.00 95.00 102 GLU A C 1
ATOM 788 O O . GLU A 1 102 ? 11.695 -1.271 -6.643 1.00 95.00 102 GLU A O 1
ATOM 793 N N . PRO A 1 103 ? 12.527 -1.460 -8.730 1.00 96.19 103 PRO A N 1
ATOM 794 C CA . PRO A 1 103 ? 13.249 -2.704 -8.471 1.00 96.19 103 PRO A CA 1
ATOM 795 C C . PRO A 1 103 ? 14.121 -2.656 -7.208 1.00 96.19 103 PRO A C 1
ATOM 797 O O . PRO A 1 103 ? 14.940 -1.752 -7.040 1.00 96.19 103 PRO A O 1
ATOM 800 N N . GLY A 1 104 ? 13.946 -3.634 -6.315 1.00 96.88 104 GLY A N 1
ATOM 801 C CA . GLY A 1 104 ? 14.703 -3.767 -5.065 1.00 96.88 104 GLY A CA 1
ATOM 802 C C . GLY A 1 104 ? 14.286 -2.828 -3.926 1.00 96.88 104 GLY A C 1
ATOM 803 O O . GLY A 1 104 ? 14.847 -2.921 -2.832 1.00 96.88 104 GLY A O 1
ATOM 804 N N . GLN A 1 105 ? 13.321 -1.928 -4.138 1.00 98.19 105 GLN A N 1
ATOM 805 C CA . GLN A 1 105 ? 12.847 -1.032 -3.082 1.00 98.19 105 GLN A CA 1
ATOM 806 C C . GLN A 1 105 ? 11.922 -1.736 -2.088 1.00 98.19 105 GLN A C 1
ATOM 808 O O . GLN A 1 105 ? 11.264 -2.731 -2.406 1.00 98.19 105 GLN A O 1
ATOM 813 N N . LYS A 1 106 ? 11.851 -1.161 -0.882 1.00 98.44 106 LYS A N 1
ATOM 814 C CA . LYS A 1 106 ? 10.957 -1.580 0.200 1.00 98.44 106 LYS A CA 1
ATOM 815 C C . LYS A 1 106 ? 10.240 -0.379 0.803 1.00 98.44 106 LYS A C 1
ATOM 817 O O . LYS A 1 106 ? 10.850 0.682 0.966 1.00 98.44 106 LYS A O 1
ATOM 822 N N . ALA A 1 107 ? 8.985 -0.573 1.183 1.00 98.19 107 ALA A N 1
ATOM 823 C CA . ALA A 1 107 ? 8.191 0.414 1.907 1.00 98.19 107 ALA A CA 1
ATOM 824 C C . ALA A 1 107 ? 7.247 -0.262 2.895 1.00 98.19 107 ALA A C 1
ATOM 826 O O . ALA A 1 107 ? 6.884 -1.422 2.718 1.00 98.19 107 ALA A O 1
ATOM 827 N N . GLU A 1 108 ? 6.813 0.480 3.906 1.00 98.44 108 GLU A N 1
ATOM 828 C CA . GLU A 1 108 ? 5.809 0.005 4.853 1.00 98.44 108 GLU A CA 1
ATOM 829 C C . GLU A 1 108 ? 4.556 0.863 4.760 1.00 98.44 108 GLU A C 1
ATOM 831 O O . GLU A 1 108 ? 4.644 2.086 4.848 1.00 98.44 108 GLU A O 1
ATOM 836 N N . ILE A 1 109 ? 3.393 0.232 4.606 1.00 97.31 109 ILE A N 1
ATOM 837 C CA . ILE A 1 109 ? 2.092 0.900 4.698 1.00 97.31 109 ILE A CA 1
ATOM 838 C C . ILE A 1 109 ? 1.495 0.575 6.061 1.00 97.31 109 ILE A C 1
ATOM 840 O O . ILE A 1 109 ? 1.239 -0.593 6.347 1.00 97.31 109 ILE A O 1
ATOM 844 N N . THR A 1 110 ? 1.228 1.595 6.875 1.00 97.19 110 THR A N 1
ATOM 845 C CA . THR A 1 110 ? 0.613 1.425 8.197 1.00 97.19 110 THR A CA 1
ATOM 846 C C . THR A 1 110 ? -0.790 2.013 8.223 1.00 97.19 110 THR A C 1
ATOM 848 O O . THR A 1 110 ? -0.986 3.170 7.852 1.00 97.19 110 THR A O 1
ATOM 851 N N . PHE A 1 111 ? -1.771 1.242 8.688 1.00 95.38 111 PHE A N 1
ATOM 852 C CA . PHE A 1 111 ? -3.154 1.693 8.868 1.00 95.38 111 PHE A CA 1
ATOM 853 C C . PHE A 1 111 ? -3.844 0.942 10.007 1.00 95.38 111 PHE A C 1
ATOM 855 O O . PHE A 1 111 ? -3.365 -0.088 10.467 1.00 95.38 111 PHE A O 1
ATOM 862 N N . VAL A 1 112 ? -4.999 1.438 10.446 1.00 95.31 112 VAL A N 1
ATOM 863 C CA . VAL A 1 112 ? -5.894 0.697 11.345 1.00 95.31 112 VAL A CA 1
ATOM 864 C C . VAL A 1 112 ? -6.980 0.043 10.498 1.00 95.31 112 VAL A C 1
ATOM 866 O O . VAL A 1 112 ? -7.624 0.723 9.700 1.00 95.31 112 VAL A O 1
ATOM 869 N N . ALA A 1 113 ? -7.167 -1.270 10.631 1.00 93.81 113 ALA A N 1
ATOM 870 C CA . ALA A 1 113 ? -8.168 -2.000 9.867 1.00 93.81 113 ALA A CA 1
ATOM 871 C C . ALA A 1 113 ? -9.587 -1.523 10.232 1.00 93.81 113 ALA A C 1
ATOM 873 O O . ALA A 1 113 ? -9.922 -1.438 11.409 1.00 93.81 113 ALA A O 1
ATOM 874 N N . GLN A 1 114 ? -10.428 -1.200 9.255 1.00 92.44 114 GLN A N 1
ATOM 875 C CA . GLN A 1 114 ? -11.780 -0.676 9.455 1.00 92.44 114 GLN A CA 1
ATOM 876 C C . GLN A 1 114 ? -12.703 -1.226 8.379 1.00 92.44 114 GLN A C 1
ATOM 878 O O . GLN A 1 114 ? -12.302 -1.336 7.226 1.00 92.44 114 GLN A O 1
ATOM 883 N N . GLY A 1 115 ? -13.953 -1.510 8.736 1.00 88.81 115 GLY A N 1
ATOM 884 C CA . GLY A 1 115 ? -14.909 -2.044 7.777 1.00 88.81 115 GLY A CA 1
ATOM 885 C C . GLY A 1 115 ? -14.714 -3.541 7.543 1.00 88.81 115 GLY A C 1
ATOM 886 O O . GLY A 1 115 ? -13.611 -4.063 7.377 1.00 88.81 115 GLY A O 1
ATOM 887 N N . ARG A 1 116 ? -15.832 -4.262 7.563 1.00 87.56 116 ARG A N 1
ATOM 888 C CA . ARG A 1 116 ? -15.866 -5.711 7.369 1.00 87.56 116 ARG A CA 1
ATOM 889 C C . ARG A 1 116 ? -16.055 -6.008 5.888 1.00 87.56 116 ARG A C 1
ATOM 891 O O . ARG A 1 116 ? -16.979 -5.483 5.274 1.00 87.56 116 ARG A O 1
ATOM 898 N N . GLY A 1 117 ? -15.239 -6.897 5.332 1.00 88.44 117 GLY A N 1
ATOM 899 C CA . GLY A 1 117 ? -15.387 -7.307 3.941 1.00 88.44 117 GLY A CA 1
ATOM 900 C C . GLY A 1 117 ? -14.139 -7.956 3.366 1.00 88.44 117 GLY A C 1
ATOM 901 O O . GLY A 1 117 ? -13.168 -8.219 4.073 1.00 88.44 117 GLY A O 1
ATOM 902 N N . GLN A 1 118 ? -14.194 -8.217 2.063 1.00 88.38 118 GLN A N 1
ATOM 903 C CA . GLN A 1 118 ? -13.048 -8.634 1.267 1.00 88.38 118 GLN A CA 1
ATOM 904 C C . GLN A 1 118 ? -12.691 -7.495 0.325 1.00 88.38 118 GLN A C 1
ATOM 906 O O . GLN A 1 118 ? -13.547 -6.994 -0.403 1.00 88.38 118 GLN A O 1
ATOM 911 N N . TYR A 1 119 ? -11.424 -7.103 0.340 1.00 88.06 119 TYR A N 1
ATOM 912 C CA . TYR A 1 119 ? -10.939 -5.990 -0.453 1.00 88.06 119 TYR A CA 1
ATOM 913 C C . TYR A 1 119 ? -9.804 -6.461 -1.348 1.00 88.06 119 TYR A C 1
ATOM 915 O O . TYR A 1 119 ? -8.811 -7.010 -0.875 1.00 88.06 119 TYR A O 1
ATOM 923 N N . GLY A 1 120 ? -9.965 -6.249 -2.652 1.00 86.56 120 GLY A N 1
ATOM 924 C CA . GLY A 1 120 ? -8.933 -6.576 -3.623 1.00 86.56 120 GLY A CA 1
ATOM 925 C C . GLY A 1 120 ? -7.752 -5.612 -3.546 1.00 86.56 120 GLY A C 1
ATOM 926 O O . GLY A 1 120 ? -7.893 -4.436 -3.192 1.00 86.56 120 GLY A O 1
ATOM 927 N N . PHE A 1 121 ? -6.587 -6.109 -3.939 1.00 87.75 121 PHE A N 1
ATOM 928 C CA . PHE A 1 121 ? -5.430 -5.292 -4.264 1.00 87.75 121 PHE A CA 1
ATOM 929 C C . PHE A 1 121 ? -4.795 -5.799 -5.556 1.00 87.75 121 PHE A C 1
ATOM 931 O O . PHE A 1 121 ? -4.797 -6.998 -5.836 1.00 87.75 121 PHE A O 1
ATOM 938 N N . ILE A 1 122 ? -4.301 -4.872 -6.373 1.00 85.88 122 ILE A N 1
ATOM 939 C CA . ILE A 1 122 ? -3.791 -5.163 -7.714 1.00 85.88 122 ILE A CA 1
ATOM 940 C C . ILE A 1 122 ? -2.474 -4.441 -7.980 1.00 85.88 122 ILE A C 1
ATOM 942 O O . ILE A 1 122 ? -2.199 -3.371 -7.426 1.00 85.88 122 ILE A O 1
ATOM 946 N N . CYS A 1 123 ? -1.689 -5.009 -8.897 1.00 82.38 123 CYS A N 1
ATOM 947 C CA . CYS A 1 123 ? -0.560 -4.324 -9.506 1.00 82.38 123 CYS A CA 1
ATOM 948 C C . CYS A 1 123 ? -1.012 -3.664 -10.806 1.00 82.38 123 CYS A C 1
ATOM 950 O O . CYS A 1 123 ? -0.989 -4.276 -11.870 1.00 82.38 123 CYS A O 1
ATOM 952 N N . SER A 1 124 ? -1.448 -2.409 -10.716 1.00 70.31 124 SER A N 1
ATOM 953 C CA . SER A 1 124 ? -1.674 -1.556 -11.878 1.00 70.31 124 SER A CA 1
ATOM 954 C C . SER A 1 124 ? -0.662 -0.419 -11.884 1.00 70.31 124 SER A C 1
ATOM 956 O O . SER A 1 124 ? -0.633 0.407 -10.973 1.00 70.31 124 SER A O 1
ATOM 958 N N . LEU A 1 125 ? 0.125 -0.326 -12.957 1.00 64.25 125 LEU A N 1
ATOM 959 C CA . LEU A 1 125 ? 0.944 0.852 -13.259 1.00 64.25 125 LEU A CA 1
ATOM 960 C C . LEU A 1 125 ? 0.108 2.009 -13.830 1.00 64.25 125 LEU A C 1
ATOM 962 O O . LEU A 1 125 ? 0.672 2.980 -14.318 1.00 64.25 125 LEU A O 1
ATOM 966 N N . ALA A 1 126 ? -1.225 1.952 -13.746 1.00 54.38 126 ALA A N 1
ATOM 967 C CA . ALA A 1 126 ? -2.112 3.043 -14.155 1.00 54.38 126 ALA A CA 1
ATOM 968 C C . ALA A 1 126 ? -1.808 4.372 -13.421 1.00 54.38 126 ALA A C 1
ATOM 970 O O . ALA A 1 126 ? -2.174 5.436 -13.906 1.00 54.38 126 ALA A O 1
ATOM 971 N N . GLY A 1 127 ? -1.077 4.323 -12.299 1.00 49.09 127 GLY A N 1
ATOM 972 C CA . GLY A 1 127 ? -0.485 5.480 -11.618 1.00 49.09 127 GLY A CA 1
ATOM 973 C C . GLY A 1 127 ? 0.936 5.874 -12.063 1.00 49.09 127 GLY A C 1
ATOM 974 O O . GLY A 1 127 ? 1.373 6.989 -11.810 1.00 49.09 127 GLY A O 1
ATOM 975 N N . ALA A 1 128 ? 1.685 5.005 -12.749 1.00 46.25 128 ALA A N 1
ATOM 976 C CA . ALA A 1 128 ? 3.080 5.256 -13.137 1.00 46.25 128 ALA A CA 1
ATOM 977 C C . ALA A 1 128 ? 3.230 6.371 -14.191 1.00 46.25 128 ALA A C 1
ATOM 979 O O . ALA A 1 128 ? 4.277 7.016 -14.256 1.00 46.25 128 ALA A O 1
ATOM 980 N N . GLY A 1 129 ? 2.171 6.651 -14.960 1.00 37.84 129 GLY A N 1
ATOM 981 C CA . GLY A 1 129 ? 2.083 7.820 -15.844 1.00 37.84 129 GLY A CA 1
ATOM 982 C C . GLY A 1 129 ? 1.804 9.144 -15.117 1.00 37.84 129 GLY A C 1
ATOM 983 O O . GLY A 1 129 ? 2.050 10.205 -15.678 1.00 37.84 129 GLY A O 1
ATOM 984 N N . TYR A 1 130 ? 1.360 9.099 -13.856 1.00 41.62 130 TYR A N 1
ATOM 985 C CA . TYR A 1 130 ? 1.111 10.267 -13.003 1.00 41.62 130 TYR A CA 1
ATOM 986 C C . TYR A 1 130 ? 2.238 10.432 -11.982 1.00 41.62 130 TYR A C 1
ATOM 988 O O . TYR A 1 130 ? 2.032 10.622 -10.786 1.00 41.62 130 TYR A O 1
ATOM 996 N N . SER A 1 131 ? 3.473 10.354 -12.470 1.00 38.31 131 SER A N 1
ATOM 997 C CA . SER A 1 131 ? 4.646 10.753 -11.704 1.00 38.31 131 SER A CA 1
ATOM 998 C C . SER A 1 131 ? 4.691 12.282 -11.637 1.00 38.31 131 SER A C 1
ATOM 1000 O O . SER A 1 131 ? 5.471 12.913 -12.344 1.00 38.31 131 SER A O 1
ATOM 1002 N N . VAL A 1 132 ? 3.880 12.918 -10.785 1.00 38.75 132 VAL A N 1
ATOM 1003 C CA . VAL A 1 132 ? 4.313 14.214 -10.248 1.00 38.75 132 VAL A CA 1
ATOM 1004 C C . VAL A 1 132 ? 5.502 13.900 -9.354 1.00 38.75 132 VAL A C 1
ATOM 1006 O O . VAL A 1 132 ? 5.347 13.458 -8.219 1.00 38.75 132 VAL A O 1
ATOM 1009 N N . ALA A 1 133 ? 6.706 14.077 -9.899 1.00 35.28 133 ALA A N 1
ATOM 1010 C CA . ALA A 1 133 ? 7.945 14.171 -9.144 1.00 35.28 133 ALA A CA 1
ATOM 1011 C C . ALA A 1 133 ? 7.862 15.403 -8.224 1.00 35.28 133 ALA A C 1
ATOM 1013 O O . ALA A 1 133 ? 8.446 16.450 -8.478 1.00 35.28 133 ALA A O 1
ATOM 10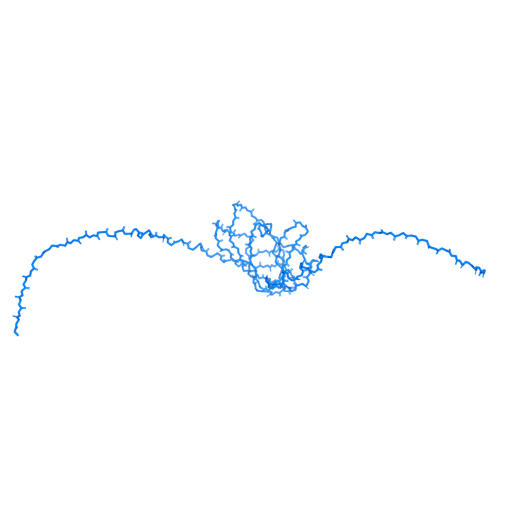14 N N . GLY A 1 134 ? 7.050 15.304 -7.179 1.00 30.72 134 GLY A N 1
ATOM 1015 C CA . GLY A 1 134 ? 6.875 16.303 -6.147 1.00 30.72 134 GLY A CA 1
ATOM 1016 C C . GLY A 1 134 ? 7.305 15.673 -4.841 1.00 30.72 134 GLY A C 1
ATOM 1017 O O . GLY A 1 134 ? 6.607 14.818 -4.307 1.00 30.72 134 GLY A O 1
ATOM 1018 N N . ARG A 1 135 ? 8.467 16.089 -4.333 1.00 32.34 135 ARG A N 1
ATOM 1019 C CA . ARG A 1 135 ? 8.851 15.908 -2.930 1.00 32.34 135 ARG A CA 1
ATOM 1020 C C . ARG A 1 135 ? 7.626 16.246 -2.073 1.00 32.34 135 ARG A C 1
ATOM 1022 O O . ARG A 1 135 ? 7.204 17.399 -2.094 1.00 32.34 135 ARG A O 1
ATOM 1029 N N . VAL A 1 136 ? 7.053 15.259 -1.380 1.00 37.47 136 VAL A N 1
ATOM 1030 C CA . VAL A 1 136 ? 5.985 15.472 -0.392 1.00 37.47 136 VAL A CA 1
ATOM 1031 C C . VAL A 1 136 ? 6.576 16.390 0.680 1.00 37.47 136 VAL A C 1
ATOM 1033 O O . VAL A 1 136 ? 7.496 15.959 1.379 1.00 37.47 136 VAL A O 1
ATOM 1036 N N . PRO A 1 137 ? 6.163 17.665 0.788 1.00 34.53 137 PRO A N 1
ATOM 1037 C CA . PRO A 1 137 ? 6.614 18.500 1.888 1.00 34.53 137 PRO A CA 1
ATOM 1038 C C . PRO A 1 137 ? 5.987 17.948 3.169 1.00 34.53 137 PRO A C 1
A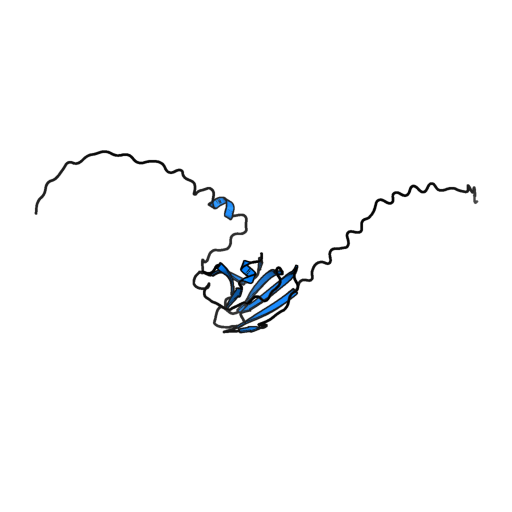TOM 1040 O O . PRO A 1 137 ? 4.829 17.519 3.151 1.00 34.53 137 PRO A O 1
ATOM 1043 N N . SER A 1 138 ? 6.729 17.962 4.279 1.00 40.00 138 SER A N 1
ATOM 1044 C CA . SER A 1 138 ? 6.119 17.739 5.591 1.00 40.00 138 SER A CA 1
ATOM 1045 C C . SER A 1 138 ? 4.977 18.744 5.799 1.00 40.00 138 SER A C 1
ATOM 1047 O O . SER A 1 138 ? 4.971 19.829 5.210 1.00 40.00 138 SER A O 1
ATOM 1049 N N . GLY A 1 139 ? 3.988 18.356 6.607 1.00 40.22 139 GLY A N 1
ATOM 1050 C CA . GLY A 1 139 ? 2.680 19.008 6.760 1.00 40.22 139 GLY A CA 1
ATOM 1051 C C . GLY A 1 139 ? 2.642 20.488 7.175 1.00 40.22 139 GLY A C 1
ATOM 1052 O O . GLY A 1 139 ? 1.549 20.999 7.380 1.00 40.22 139 GLY A O 1
ATOM 1053 N N . ASP A 1 140 ? 3.772 21.193 7.233 1.00 42.44 140 ASP A N 1
ATOM 1054 C CA . ASP A 1 140 ? 3.857 22.615 7.591 1.00 42.44 140 ASP A CA 1
ATOM 1055 C C . ASP A 1 140 ? 3.875 23.563 6.374 1.00 42.44 140 ASP A C 1
ATOM 1057 O O . ASP A 1 140 ? 3.764 24.781 6.527 1.00 42.44 140 ASP A O 1
ATOM 1061 N N . GLU A 1 141 ? 4.010 23.049 5.143 1.00 42.84 141 GLU A N 1
ATOM 1062 C CA . GLU A 1 141 ? 4.194 23.897 3.948 1.00 42.84 141 GLU A CA 1
ATOM 1063 C C . GLU A 1 141 ? 2.939 24.083 3.073 1.00 42.84 141 GLU A C 1
ATOM 1065 O O . GLU A 1 141 ? 2.936 24.881 2.129 1.00 42.84 141 GLU A O 1
ATOM 1070 N N . VAL A 1 142 ? 1.843 23.390 3.391 1.00 46.62 142 VAL A N 1
ATOM 1071 C CA . VAL A 1 142 ? 0.576 23.490 2.640 1.00 46.62 142 VAL A CA 1
ATOM 1072 C C . VAL A 1 142 ? -0.142 24.822 2.907 1.00 46.62 142 VAL A C 1
ATOM 1074 O O . VAL A 1 142 ? -0.799 25.355 2.014 1.00 46.62 142 VAL A O 1
ATOM 1077 N N . ASP A 1 143 ? 0.054 25.426 4.080 1.00 47.50 143 ASP A N 1
ATOM 1078 C CA . ASP A 1 143 ? -0.668 26.640 4.481 1.00 47.50 143 ASP A CA 1
ATOM 1079 C C . ASP A 1 143 ? -0.177 27.910 3.750 1.00 47.50 143 ASP A C 1
ATOM 1081 O O . ASP A 1 143 ? -0.953 28.771 3.334 1.00 47.50 143 ASP A O 1
ATOM 1085 N N . ARG A 1 144 ? 1.126 28.006 3.451 1.00 47.88 144 ARG A N 1
ATOM 1086 C CA . ARG A 1 144 ? 1.704 29.242 2.882 1.00 47.88 144 ARG A CA 1
ATOM 1087 C C . ARG A 1 144 ? 1.349 29.493 1.416 1.00 47.88 144 ARG A C 1
ATOM 1089 O O . ARG A 1 144 ? 1.407 30.638 0.964 1.00 47.88 144 ARG A O 1
ATOM 1096 N N . ARG A 1 145 ? 0.994 28.454 0.653 1.00 46.31 145 ARG A N 1
ATOM 1097 C CA . ARG A 1 145 ? 0.690 28.587 -0.785 1.00 46.31 145 ARG A CA 1
ATOM 1098 C C . ARG A 1 145 ? -0.764 28.953 -1.081 1.00 46.31 145 ARG A C 1
ATOM 1100 O O . ARG A 1 145 ? -1.020 29.497 -2.151 1.00 46.31 145 ARG A O 1
ATOM 1107 N N . ASN A 1 146 ? -1.690 28.742 -0.146 1.00 40.88 146 ASN A N 1
ATOM 1108 C CA . ASN A 1 146 ? -3.115 29.024 -0.362 1.00 40.88 146 ASN A CA 1
ATOM 1109 C C . ASN A 1 146 ? -3.490 30.506 -0.135 1.00 40.88 146 ASN A C 1
ATOM 1111 O O . ASN A 1 146 ? -4.545 30.961 -0.567 1.00 40.88 146 ASN A O 1
ATOM 1115 N N . VAL A 1 147 ? -2.615 31.293 0.504 1.00 45.56 147 VAL A N 1
ATOM 1116 C CA . VAL A 1 147 ? -2.892 32.707 0.834 1.00 45.56 147 VAL A CA 1
ATOM 1117 C C . VAL A 1 147 ? -2.565 33.668 -0.323 1.00 45.56 147 VAL A C 1
ATOM 1119 O O . VAL A 1 147 ? -3.126 34.758 -0.391 1.00 45.56 147 VAL A O 1
ATOM 1122 N N . ARG A 1 148 ? -1.709 33.287 -1.286 1.00 44.62 148 ARG A N 1
ATOM 1123 C CA . ARG A 1 148 ? -1.272 34.198 -2.370 1.00 44.62 148 ARG A CA 1
ATOM 1124 C C . ARG A 1 148 ? -2.158 34.227 -3.621 1.00 44.62 148 ARG A C 1
ATOM 1126 O O . ARG A 1 148 ? -1.935 35.084 -4.469 1.00 44.62 148 ARG A O 1
ATOM 1133 N N . SER A 1 149 ? -3.143 33.341 -3.762 1.00 42.91 149 SER A N 1
ATOM 1134 C CA . SER A 1 149 ? -3.943 33.217 -4.996 1.00 42.91 149 SER A CA 1
ATOM 1135 C C . SER A 1 149 ? -5.306 33.922 -4.966 1.00 42.91 149 SER A C 1
ATOM 1137 O O . SER A 1 149 ? -6.024 33.886 -5.961 1.00 42.91 149 SER A O 1
ATOM 1139 N N . ARG A 1 150 ? -5.671 34.613 -3.878 1.00 40.69 150 ARG A N 1
ATOM 1140 C CA . ARG A 1 150 ? -6.896 35.432 -3.819 1.00 40.69 150 ARG A CA 1
ATOM 1141 C C . ARG A 1 150 ? -6.591 36.910 -4.070 1.00 40.69 150 ARG A C 1
ATOM 1143 O O . ARG A 1 150 ? -6.578 37.714 -3.145 1.00 40.69 150 ARG A O 1
ATOM 1150 N N . GLY A 1 151 ? -6.348 37.258 -5.331 1.00 34.66 151 GLY A N 1
ATOM 1151 C CA . GLY A 1 151 ? -6.502 38.637 -5.809 1.00 34.66 151 GLY A CA 1
ATOM 1152 C C . GLY A 1 151 ? -7.971 38.911 -6.172 1.00 34.66 151 GLY A C 1
ATOM 1153 O O . GLY A 1 151 ? -8.620 38.010 -6.709 1.00 34.66 151 GLY A O 1
ATOM 1154 N N . PRO A 1 152 ? -8.532 40.104 -5.895 1.00 37.72 152 PRO A N 1
ATOM 1155 C CA . PRO A 1 152 ? -9.870 40.459 -6.356 1.00 37.72 152 PRO A CA 1
ATOM 1156 C C . PRO A 1 152 ? -9.846 40.898 -7.829 1.00 37.72 152 PRO A C 1
ATOM 1158 O O . PRO A 1 152 ? -8.998 41.687 -8.241 1.00 37.72 152 PRO A O 1
ATOM 1161 N N . ALA A 1 153 ? -10.803 40.398 -8.612 1.00 40.00 153 ALA A N 1
ATOM 1162 C CA . ALA A 1 153 ? -11.077 40.829 -9.980 1.00 40.00 153 ALA A CA 1
ATOM 1163 C C . ALA A 1 153 ? -12.225 41.856 -10.010 1.00 40.00 153 ALA A C 1
ATOM 1165 O O . ALA A 1 153 ? -13.283 41.602 -9.439 1.00 40.00 153 ALA A O 1
ATOM 1166 N N . ALA A 1 154 ? -12.020 42.979 -10.704 1.00 35.56 154 ALA A N 1
ATOM 1167 C CA . ALA A 1 154 ? -13.031 43.927 -11.199 1.00 35.56 154 ALA A CA 1
ATOM 1168 C C . ALA A 1 154 ? -12.330 44.917 -12.161 1.00 35.56 154 ALA A C 1
ATOM 1170 O O . ALA A 1 154 ? -11.174 45.233 -11.908 1.00 35.56 154 ALA A O 1
ATOM 1171 N N . VAL A 1 155 ? -12.863 45.505 -13.240 1.00 36.84 155 VAL A N 1
ATOM 1172 C CA . VAL A 1 155 ? -14.093 45.455 -14.062 1.00 36.84 155 VAL A CA 1
ATOM 1173 C C . VAL A 1 155 ? -13.735 46.247 -15.356 1.00 36.84 155 VAL A C 1
ATOM 1175 O O . VAL A 1 155 ? -12.819 47.066 -15.343 1.00 36.84 155 VAL A O 1
ATOM 1178 N N . ALA A 1 156 ? -14.418 45.987 -16.474 1.00 40.53 156 ALA A N 1
ATOM 1179 C CA . ALA A 1 156 ? -14.199 46.570 -17.809 1.00 40.53 156 ALA A CA 1
ATOM 1180 C C . ALA A 1 156 ? -14.675 48.038 -18.019 1.00 40.53 156 ALA A C 1
ATOM 1182 O O . ALA A 1 156 ? -15.587 48.493 -17.335 1.00 40.53 156 ALA A O 1
ATOM 1183 N N . GLY A 1 157 ? -14.146 48.711 -19.061 1.00 31.67 157 GLY A N 1
ATOM 1184 C CA . GLY A 1 157 ? -14.704 49.907 -19.748 1.00 31.67 157 GLY A CA 1
ATOM 1185 C C . GLY A 1 157 ? -13.671 50.522 -20.726 1.00 31.67 157 GLY A C 1
ATOM 1186 O O . GLY A 1 157 ? -12.568 50.812 -20.286 1.00 31.67 157 GLY A O 1
ATOM 1187 N N . ARG A 1 158 ? -13.795 50.422 -22.065 1.00 39.19 158 ARG A N 1
ATOM 1188 C CA . ARG A 1 158 ? -14.558 51.188 -23.095 1.00 39.19 158 ARG A CA 1
ATOM 1189 C C . ARG A 1 158 ? -13.842 52.470 -23.603 1.00 39.19 158 ARG A C 1
ATOM 1191 O O . ARG A 1 158 ? -13.316 53.221 -22.802 1.00 39.19 158 ARG A O 1
ATOM 1198 N N . GLU A 1 159 ? -13.929 52.671 -24.931 1.00 35.75 159 GLU A N 1
ATOM 1199 C CA . GLU A 1 159 ? -13.775 53.910 -25.746 1.00 35.75 159 GLU A CA 1
ATOM 1200 C C . GLU A 1 159 ? -12.470 54.169 -26.554 1.00 35.75 159 GLU A C 1
ATOM 1202 O O . GLU A 1 159 ? -11.414 54.506 -26.034 1.00 35.75 159 GLU A O 1
ATOM 1207 N N . ASP A 1 160 ? -12.628 54.013 -27.880 1.00 41.31 160 ASP A N 1
ATOM 1208 C CA . ASP A 1 160 ? -12.315 54.935 -28.989 1.00 41.31 160 ASP A CA 1
ATOM 1209 C C . ASP A 1 160 ? -10.913 55.548 -29.200 1.00 41.31 160 ASP A C 1
ATOM 1211 O O . ASP A 1 160 ? -10.533 56.524 -28.559 1.00 41.31 160 ASP A O 1
ATOM 1215 N N . ARG A 1 161 ? -10.241 55.128 -30.293 1.00 39.47 161 ARG A N 1
ATOM 1216 C CA . ARG A 1 161 ? -9.869 56.008 -31.435 1.00 39.47 161 ARG A CA 1
ATOM 1217 C C . ARG A 1 161 ? -9.134 55.269 -32.562 1.00 39.47 161 ARG A C 1
ATOM 1219 O O . ARG A 1 161 ? -8.048 54.734 -32.379 1.00 39.47 161 ARG A O 1
ATOM 1226 N N . VAL A 1 162 ? -9.698 55.369 -33.763 1.00 45.81 162 VAL A N 1
ATOM 1227 C CA . VAL A 1 162 ? -9.015 55.310 -35.073 1.00 45.81 162 VAL A CA 1
ATOM 1228 C C . VAL A 1 162 ? -8.791 56.782 -35.482 1.00 45.81 162 VAL A C 1
ATOM 1230 O O . VAL A 1 162 ? -9.706 57.574 -35.236 1.00 45.81 162 VAL A O 1
ATOM 1233 N N . PRO A 1 163 ? -7.621 57.215 -36.015 1.00 51.50 163 PRO A N 1
ATOM 1234 C CA . PRO A 1 163 ? -7.387 57.170 -37.470 1.00 51.50 163 PRO A CA 1
ATOM 1235 C C . PRO A 1 163 ? -5.923 57.020 -37.936 1.00 51.50 163 PRO A C 1
ATOM 1237 O O . PRO A 1 163 ? -4.992 57.455 -37.267 1.00 51.50 163 PRO A O 1
ATOM 1240 N N . GLY A 1 164 ? -5.736 56.490 -39.155 1.00 36.72 164 GLY A N 1
ATOM 1241 C CA . GLY A 1 164 ? -4.504 56.715 -39.929 1.00 36.72 164 GLY A CA 1
ATOM 1242 C C . GLY A 1 164 ? -4.056 55.595 -40.877 1.00 36.72 164 GLY A C 1
ATOM 1243 O O . GLY A 1 164 ? -3.039 54.960 -40.635 1.00 36.72 164 GLY A O 1
ATOM 1244 N N . ARG A 1 165 ? -4.783 55.383 -41.983 1.00 45.69 165 ARG A N 1
ATOM 1245 C CA . ARG A 1 165 ? -4.237 54.863 -43.268 1.00 45.69 165 ARG A CA 1
ATOM 1246 C C . ARG A 1 165 ? -3.388 55.975 -43.941 1.00 45.69 165 ARG A C 1
ATOM 1248 O O . ARG A 1 165 ? -3.631 57.123 -43.565 1.00 45.69 165 ARG A O 1
ATOM 1255 N N . PRO A 1 166 ? -2.470 55.735 -44.918 1.00 56.94 166 PRO A N 1
ATOM 1256 C CA . PRO A 1 166 ? -2.654 54.909 -46.139 1.00 56.94 166 PRO A CA 1
ATOM 1257 C C . PRO A 1 166 ? -1.484 53.946 -46.483 1.00 56.94 166 PRO A C 1
ATOM 1259 O O . PRO A 1 166 ? -0.347 54.171 -46.095 1.00 56.94 166 PRO A O 1
ATOM 1262 N N . ASN A 1 167 ? -1.766 52.749 -47.022 1.00 50.09 167 ASN A N 1
ATOM 1263 C CA . ASN A 1 167 ? -1.759 52.354 -48.453 1.00 50.09 167 ASN A CA 1
ATOM 1264 C C . ASN A 1 167 ? -0.439 52.628 -49.206 1.00 50.09 167 ASN A C 1
ATOM 1266 O O . ASN A 1 167 ? -0.095 53.786 -49.405 1.00 50.09 167 ASN A O 1
ATOM 1270 N N . HIS A 1 168 ? 0.190 51.590 -49.776 1.00 43.19 168 HIS A N 1
ATOM 1271 C CA . HIS A 1 168 ? 0.026 51.242 -51.199 1.00 43.19 168 HIS A CA 1
ATOM 1272 C C . HIS A 1 168 ? 0.866 50.012 -51.617 1.00 43.19 168 HIS A C 1
ATOM 1274 O O . HIS A 1 168 ? 2.070 49.999 -51.394 1.00 43.19 168 HIS A O 1
ATOM 1280 N N . ILE A 1 169 ? 0.172 49.095 -52.316 1.00 49.28 169 ILE A N 1
ATOM 1281 C CA . ILE A 1 169 ? 0.623 48.028 -53.242 1.00 49.28 169 ILE A CA 1
ATOM 1282 C C . ILE A 1 169 ? 1.230 46.774 -52.604 1.00 49.28 169 ILE A C 1
ATOM 1284 O O . ILE A 1 169 ? 2.350 46.832 -52.061 1.00 49.28 169 ILE A O 1
#

Mean predicted aligned error: 17.4 Å

Foldseek 3Di:
DDDDDDDDDDDDDPDPPPDPPVPPPPPPQAEAEAEWEDEVFDIVVQDDDDDAFHWYKYKYWDQYQADKWKKWWVVPLVWDKDKDWDWDWDAAPVGIIMTIDDHGTIMIIITTHHDDDDIHIDTDCSCVVVPPVDDPDPPPPPVPVVVPPDDDDDDDDDDDDDDDDDDDD

Sequence (169 aa):
MRVRFQILAVPVIAALLFGVGAASPATAKTARVINIAMSSYKFEPNLFFVNEGDTVVLQLENIDKQRPHAFNSPYLSQVNFTVSGQFVQGVTPDGTKYVRLEPGQKAEITFVAQGRGQYGFICSLAGAGYSVAGRVPSGDEVDRRNVRSRGPAAVAGREDRVPGRPNHI

Nearest PDB structures (foldseek):
  7z3f-assembly2_B  TM=7.296E-01  e=5.810E-05  Acidithiobacillus ferrooxidans
  5tk2-assembly3_C  TM=9.289E-01  e=1.197E-03  Bacillus anthracis str. Ames
  7z3f-assembly1_A  TM=6.946E-01  e=1.220E-04  Acidithiobacillus ferrooxidans
  7z3i-assembly1_A  TM=6.900E-01  e=2.420E-04  Acidithiobacillus ferrooxidans
  2xbd-assembly1_A  TM=5.114E-01  e=2.114E+00  Cellulomonas fimi

pLDDT: mean 71.82, std 23.87, range [30.72, 98.44]

Radius of gyration: 33.06 Å; Cα contacts (8 Å, |Δi|>4): 236; chains: 1; bounding box: 32×71×135 Å

Secondary structure (DSSP, 8-state):
----------------------------PPEEEEEEEEETTEEESS-----TT-EEEEEEEE--SS--EEEE-GGGGTS-EEEEES-EEEE-TTS-EEEEE-TT-EEEEEEE--SSS----B--GGGTT---------TTSHHHHHSSS-PPP----------------

Solvent-accessible surface area (backbone atoms only — not comparable to full-atom values): 11158 Å² total; per-residue (Å²): 136,89,87,86,81,90,83,83,89,84,85,86,84,76,84,79,78,71,78,77,72,74,72,68,77,74,75,74,58,61,74,46,78,43,69,31,42,35,41,91,96,45,53,43,62,82,74,86,88,83,55,79,55,26,34,36,34,39,38,38,31,22,75,22,87,84,52,66,50,27,53,30,23,64,56,62,56,76,44,74,68,49,76,49,79,47,72,48,75,49,60,29,97,89,61,36,32,35,46,31,22,51,50,71,28,41,28,36,40,38,34,57,38,70,81,92,81,86,74,69,69,45,77,55,66,77,40,66,84,60,68,73,91,59,84,81,70,66,92,80,60,68,68,73,66,67,71,78,75,76,73,91,86,86,82,91,86,91,85,90,86,86,90,84,83,82,89,85,136